Protein AF-A0A0B6YCM4-F1 (afdb_monomer)

InterPro domains:
  IPR000494 Receptor L-domain [PF01030] (6-50)
  IPR006212 Furin-like repeat [SM00261] (72-119)
  IPR009030 Growth factor receptor cysteine-rich domain superfamily [SSF57184] (75-133)
  IPR032778 Growth factor receptor domain 4 [PF14843] (75-133)
  IPR036941 Receptor L-domain superfamily [G3DSA:3.80.20.20] (2-89)

Organism: NCBI:txid1028688

Radius of gyration: 17.44 Å; Cα contacts (8 Å, |Δi|>4): 296; chains: 1; bounding box: 37×33×60 Å

Solvent-accessible surface area (backbone atoms only — not comparable to full-atom values): 7544 Å² total; per-residue (Å²): 132,90,77,63,55,68,67,41,76,51,63,66,43,87,46,48,50,64,67,52,70,84,69,65,67,42,82,62,45,18,39,40,36,33,50,17,68,52,27,46,30,60,79,59,39,49,59,73,79,29,42,70,47,90,85,54,51,76,46,72,47,67,44,32,57,64,75,58,24,52,74,71,68,49,46,64,29,89,32,29,25,89,46,19,26,24,27,77,41,37,59,22,36,72,37,48,58,54,20,35,29,68,95,75,48,33,30,31,83,50,40,70,80,43,77,28,30,38,79,66,54,95,50,29,33,38,73,46,63,88,88,45,82,54,60,122

Nearest PDB structures (foldseek):
  4krp-assembly1_A  TM=9.074E-01  e=1.596E-12  Homo sapiens
  6aru-assembly1_A  TM=8.982E-01  e=5.419E-12  Homo sapiens
  8u4j-assembly1_B  TM=8.743E-01  e=1.502E-12  Homo sapiens
  3njp-assembly1_A  TM=8.965E-01  e=6.920E-12  Homo sapiens
  4uv7-assembly1_A  TM=8.146E-01  e=6.920E-12  Homo sapiens

Mean predicted aligned error: 4.15 Å

Secondary structure (DSSP, 8-state):
-----EEEEEES---S----TT---B-SSEEEEE--TT--SSTTS-GGGTBSSTT--EEEESSS-HHHHHHTT-S--TTB-TT-BSSSSTTSBSSBSSEEETTTTEEESSGGGSTTEEE-STTEEEEPPTT-SS--

Sequence (136 aa):
ADFHGNSLSILSTPLKSLELISLKHISNGNVFIAYNSKLCYADGIDWQQILKRPDQKYVVRSNRPFLQCERDKEVCDVQCGVSGCWGKGQNKCLKCAKNLYEEESLCLNECTDLPRLYHGGMNKCLKCHKECASHC

Foldseek 3Di:
DPPQAAPAEAAQDQDQFQQVLVQQADATGEAEHAQNANYAFDPQAQCVRRYPDPPYYYDHDHYHDNVVCVVVVFADDPQADSNTFRTYAQLTHSDGPAAAAPVSSGRDPAQLVAFQWHDPPPRYIDGHDPPDDGYD

Structure (mmCIF, N/CA/C/O backbone):
data_AF-A0A0B6YCM4-F1
#
_entry.id   AF-A0A0B6YCM4-F1
#
loop_
_atom_site.group_PDB
_atom_site.id
_atom_site.type_symbol
_atom_site.label_atom_id
_atom_site.label_alt_id
_atom_site.label_comp_id
_atom_site.label_asym_id
_atom_site.label_entity_id
_atom_site.label_seq_id
_atom_site.pdbx_PDB_ins_code
_atom_site.Cartn_x
_atom_site.Cartn_y
_atom_site.Cartn_z
_atom_site.occupancy
_atom_site.B_iso_or_equiv
_atom_site.auth_seq_id
_atom_site.auth_comp_id
_atom_site.auth_asym_id
_atom_site.auth_atom_id
_atom_site.pdbx_PDB_model_num
ATOM 1 N N . ALA A 1 1 ? -1.740 12.864 28.643 1.00 42.31 1 ALA A N 1
ATOM 2 C CA . ALA A 1 1 ? -2.423 11.974 27.688 1.00 42.31 1 ALA A CA 1
ATOM 3 C C . ALA A 1 1 ? -2.423 12.687 26.351 1.00 42.31 1 ALA A C 1
ATOM 5 O O . ALA A 1 1 ? -3.099 13.698 26.230 1.00 42.31 1 ALA A O 1
ATOM 6 N N . ASP A 1 2 ? -1.586 12.245 25.417 1.00 46.62 2 ASP A N 1
ATOM 7 C CA . ASP A 1 2 ? -1.463 12.889 24.109 1.00 46.62 2 ASP A CA 1
ATOM 8 C C . ASP A 1 2 ? -2.608 12.395 23.215 1.00 46.62 2 ASP A C 1
ATOM 10 O O . ASP A 1 2 ? -2.537 11.329 22.599 1.00 46.62 2 ASP A O 1
ATOM 14 N N . PHE A 1 3 ? -3.743 13.093 23.268 1.00 53.00 3 PHE A N 1
ATOM 15 C CA . PHE A 1 3 ? -4.917 12.778 22.457 1.00 53.00 3 PHE A CA 1
ATOM 16 C C . PHE A 1 3 ? -4.746 13.388 21.067 1.00 53.00 3 PHE A C 1
ATOM 18 O O . PHE A 1 3 ? -5.418 14.348 20.693 1.00 53.00 3 PHE A O 1
ATOM 25 N N . HIS A 1 4 ? -3.872 12.794 20.261 1.00 63.25 4 HIS A N 1
ATOM 26 C CA . HIS A 1 4 ? -4.034 12.931 18.823 1.00 63.25 4 HIS A CA 1
ATOM 27 C C . HIS A 1 4 ? -5.330 12.207 18.441 1.00 63.25 4 HIS A C 1
ATOM 29 O O . HIS A 1 4 ? -5.437 10.984 18.559 1.00 63.25 4 HIS A O 1
ATOM 35 N N . GLY A 1 5 ? -6.347 12.970 18.031 1.00 87.69 5 GLY A N 1
ATOM 36 C CA . GLY A 1 5 ? -7.539 12.410 17.400 1.00 87.69 5 GLY A CA 1
ATOM 37 C C . GLY A 1 5 ? -7.167 11.588 16.16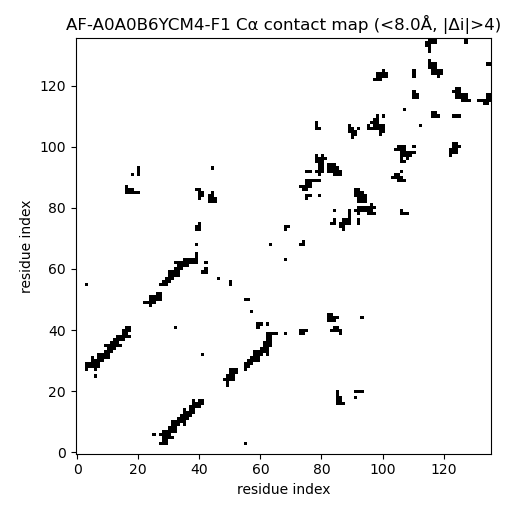3 1.00 87.69 5 GLY A C 1
ATOM 38 O O . GLY A 1 5 ? -6.053 11.681 15.638 1.00 87.69 5 GLY A O 1
ATOM 39 N N . ASN A 1 6 ? -8.092 10.767 1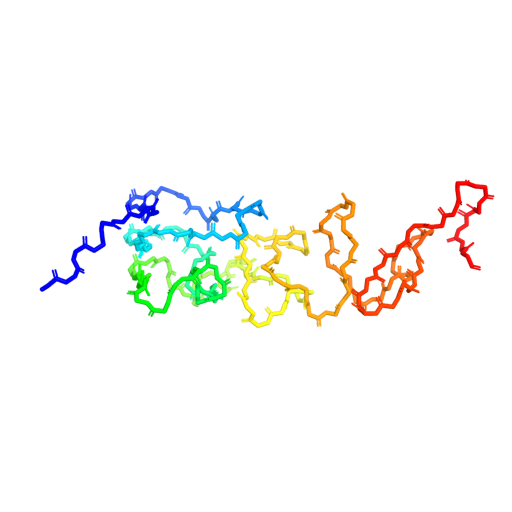5.681 1.00 94.38 6 ASN A N 1
ATOM 40 C CA . ASN A 1 6 ? -7.848 10.001 14.464 1.00 94.38 6 ASN A CA 1
ATOM 41 C C . ASN A 1 6 ? -8.014 10.908 13.239 1.00 94.38 6 ASN A C 1
ATOM 43 O O . ASN A 1 6 ? -9.018 11.606 13.122 1.00 94.38 6 ASN A O 1
ATOM 47 N N . SER A 1 7 ? -7.057 10.873 12.316 1.00 95.75 7 SER A N 1
ATOM 48 C CA . SER A 1 7 ? -7.165 11.519 11.000 1.00 95.75 7 SER A CA 1
ATOM 49 C C . SER A 1 7 ? -7.695 10.567 9.930 1.00 95.75 7 SER A C 1
ATOM 51 O O . SER A 1 7 ? -8.276 11.016 8.945 1.00 95.75 7 SER A O 1
ATOM 53 N N . LEU A 1 8 ? -7.556 9.255 10.146 1.00 97.06 8 LEU A N 1
ATOM 54 C CA . LEU A 1 8 ? -8.191 8.220 9.339 1.00 97.06 8 LEU A CA 1
ATOM 55 C C . LEU A 1 8 ? -8.962 7.264 10.249 1.00 97.06 8 LEU A C 1
ATOM 57 O O . LEU A 1 8 ? -8.406 6.696 11.189 1.00 97.06 8 LEU A O 1
ATOM 61 N N . SER A 1 9 ? -10.254 7.088 9.978 1.00 97.62 9 SER A N 1
ATOM 62 C CA . SER A 1 9 ? -11.118 6.155 10.701 1.00 97.62 9 SER A CA 1
ATOM 63 C C . SER A 1 9 ? -12.001 5.382 9.728 1.00 97.62 9 SER A C 1
ATOM 65 O O . SER A 1 9 ? -12.810 5.977 9.025 1.00 97.62 9 SER A O 1
ATOM 67 N N . ILE A 1 10 ? -11.839 4.058 9.686 1.00 98.19 10 ILE A N 1
ATOM 68 C CA . ILE A 1 10 ? -12.622 3.154 8.831 1.00 98.19 10 ILE A CA 1
ATOM 69 C C . ILE A 1 10 ? -13.174 2.044 9.719 1.00 98.19 10 ILE A C 1
ATOM 71 O O . ILE A 1 10 ? -12.454 1.121 10.110 1.00 98.19 10 ILE A O 1
ATOM 75 N N . LEU A 1 11 ? -14.453 2.161 10.072 1.00 98.06 11 LEU A N 1
ATOM 76 C CA . LEU A 1 11 ? -15.110 1.253 11.002 1.00 98.06 11 LEU A CA 1
ATOM 77 C C . LEU A 1 11 ? -16.345 0.616 10.380 1.00 98.06 11 LEU A C 1
ATOM 79 O O . LEU A 1 11 ? -17.169 1.319 9.798 1.00 98.06 11 LEU A O 1
ATOM 83 N N . SER A 1 12 ? -16.499 -0.695 10.568 1.00 98.06 12 SER A N 1
ATOM 84 C CA . SER A 1 12 ? -17.732 -1.428 10.238 1.00 98.06 12 SER A CA 1
ATOM 85 C C . SER A 1 12 ? -18.220 -1.233 8.795 1.00 98.06 12 SER A C 1
ATOM 87 O O . SER A 1 12 ? -19.421 -1.195 8.529 1.00 98.06 12 SER A O 1
ATOM 89 N N . THR A 1 13 ? -17.292 -1.104 7.847 1.00 98.25 13 THR A N 1
ATOM 90 C CA . THR A 1 13 ? -17.606 -0.901 6.429 1.00 98.25 13 THR A CA 1
ATOM 91 C C . THR A 1 13 ? -17.684 -2.232 5.668 1.00 98.25 13 THR A C 1
ATOM 93 O O . THR A 1 13 ? -17.069 -3.224 6.073 1.00 98.25 13 THR A O 1
ATOM 96 N N . PRO A 1 14 ? -18.393 -2.280 4.522 1.00 97.12 14 PRO A N 1
ATOM 97 C CA . PRO A 1 14 ? -18.419 -3.457 3.656 1.00 97.12 14 PRO A CA 1
ATOM 98 C C . PRO A 1 14 ? -17.210 -3.545 2.704 1.00 97.12 14 PRO A C 1
ATOM 100 O O . PRO A 1 14 ? -17.229 -4.376 1.792 1.00 97.12 14 PRO A O 1
ATOM 103 N N . LEU A 1 15 ? -16.196 -2.685 2.870 1.00 97.62 15 LEU A N 1
ATOM 104 C CA . LEU A 1 15 ? -15.040 -2.598 1.979 1.00 97.62 15 LEU A CA 1
ATOM 105 C C . LEU A 1 15 ? -14.244 -3.907 1.956 1.00 97.62 15 LEU A C 1
ATOM 107 O O . LEU A 1 15 ? -14.065 -4.561 2.983 1.00 97.62 15 LEU A O 1
ATOM 111 N N . LYS A 1 16 ? -13.733 -4.257 0.772 1.00 97.12 16 LYS A N 1
ATOM 112 C CA . LYS A 1 16 ? -12.778 -5.361 0.582 1.00 97.12 16 LYS A CA 1
ATOM 113 C C . LYS A 1 16 ? -11.329 -4.884 0.534 1.00 97.12 16 LYS A C 1
ATOM 115 O O . LYS A 1 16 ? -10.444 -5.572 1.035 1.00 97.12 16 LYS A O 1
ATOM 120 N N . SER A 1 17 ? -11.100 -3.702 -0.027 1.00 98.12 17 SER A N 1
ATOM 121 C CA . SER A 1 17 ? -9.804 -3.035 -0.159 1.00 98.12 17 SER A CA 1
ATOM 122 C C . SER A 1 17 ? -9.927 -1.555 0.210 1.00 98.12 17 SER A C 1
ATOM 124 O O . SER A 1 17 ? -11.034 -1.014 0.246 1.00 98.12 17 SER A O 1
ATOM 126 N N . LEU A 1 18 ? -8.798 -0.917 0.528 1.00 97.94 18 LEU A N 1
ATOM 127 C CA . LEU A 1 18 ? -8.754 0.502 0.893 1.00 97.94 18 LEU A CA 1
ATOM 128 C C . LEU A 1 18 ? -8.653 1.418 -0.331 1.00 97.94 18 LEU A C 1
ATOM 130 O O . LEU A 1 18 ? -9.219 2.503 -0.318 1.00 97.94 18 LEU A O 1
ATOM 134 N N . GLU A 1 19 ? -7.940 0.990 -1.378 1.00 97.38 19 GLU A N 1
ATOM 135 C CA . GLU A 1 19 ? -7.792 1.724 -2.649 1.00 97.38 19 GLU A CA 1
ATOM 136 C C . GLU A 1 19 ? -7.182 3.138 -2.510 1.00 97.38 19 GLU A C 1
ATOM 138 O O . GLU A 1 19 ? -7.311 3.980 -3.396 1.00 97.38 19 GLU A O 1
ATOM 143 N N . LEU A 1 20 ? -6.454 3.409 -1.421 1.00 96.38 20 LEU A N 1
ATOM 144 C CA . LEU A 1 20 ? -5.839 4.711 -1.129 1.00 96.38 20 LEU A CA 1
ATOM 145 C C . LEU A 1 20 ? -4.480 4.909 -1.830 1.00 96.38 20 LEU A C 1
ATOM 147 O O . LEU A 1 20 ? -3.526 5.391 -1.228 1.00 96.38 20 LEU A O 1
ATOM 151 N N . ILE A 1 21 ? -4.379 4.574 -3.117 1.00 94.12 21 ILE A N 1
ATOM 152 C CA . ILE A 1 21 ? -3.130 4.619 -3.911 1.00 94.12 21 ILE A CA 1
ATOM 153 C C . ILE A 1 21 ? -2.428 5.994 -3.935 1.00 94.12 21 ILE A C 1
ATOM 155 O O . ILE A 1 21 ? -1.195 6.087 -4.015 1.00 94.12 21 ILE A O 1
ATOM 159 N N . SER A 1 22 ? -3.198 7.075 -3.805 1.00 93.06 22 SER A N 1
ATOM 160 C CA . SER A 1 22 ? -2.680 8.448 -3.759 1.00 93.06 22 SER A CA 1
ATOM 161 C C . SER A 1 22 ? -2.271 8.906 -2.355 1.00 93.06 22 SER A C 1
ATOM 163 O O . SER A 1 22 ? -1.649 9.960 -2.223 1.00 93.06 22 SER A O 1
ATOM 165 N N . LEU A 1 23 ? -2.587 8.145 -1.300 1.00 95.56 23 LEU A N 1
ATOM 166 C CA . LEU A 1 23 ? -2.203 8.494 0.066 1.00 95.56 23 LEU A CA 1
ATOM 167 C C . LEU A 1 23 ? -0.699 8.280 0.246 1.00 95.56 23 LEU A C 1
ATOM 169 O O . LEU A 1 23 ? -0.213 7.151 0.240 1.00 95.56 23 LEU A O 1
ATOM 173 N N . LYS A 1 24 ? 0.039 9.381 0.403 1.00 92.00 24 LYS A N 1
ATOM 174 C CA . LYS A 1 24 ? 1.493 9.346 0.627 1.00 92.00 24 LYS A CA 1
ATOM 175 C C . LYS A 1 24 ? 1.853 9.493 2.096 1.00 92.00 24 LYS A C 1
ATOM 177 O O . LYS A 1 24 ? 2.668 8.731 2.598 1.00 92.00 24 LYS A O 1
ATOM 182 N N . HIS A 1 25 ? 1.220 10.440 2.787 1.00 95.62 25 HIS A N 1
ATOM 183 C CA . HIS A 1 25 ? 1.508 10.719 4.189 1.00 95.62 25 HIS A CA 1
ATOM 184 C C . HIS A 1 25 ? 0.268 11.172 4.953 1.00 95.62 25 HIS A C 1
ATOM 186 O O . HIS A 1 25 ? -0.590 11.870 4.413 1.00 95.62 25 HIS A O 1
ATOM 192 N N . ILE A 1 26 ? 0.237 10.852 6.242 1.00 96.62 26 ILE A N 1
ATOM 193 C CA . ILE A 1 26 ? -0.693 11.411 7.218 1.00 96.62 26 ILE A CA 1
ATOM 194 C C . ILE A 1 26 ? 0.113 12.330 8.136 1.00 96.62 26 ILE A C 1
ATOM 196 O O . ILE A 1 26 ? 0.858 11.876 9.003 1.00 96.62 26 ILE A O 1
ATOM 200 N N . SER A 1 27 ? -0.025 13.640 7.926 1.00 95.69 27 SER A N 1
ATOM 201 C CA . SER A 1 27 ? 0.809 14.659 8.583 1.00 95.69 27 SER A CA 1
ATOM 202 C C . SER A 1 27 ? 0.552 14.826 10.083 1.00 95.69 27 SER A C 1
ATOM 204 O O . SER A 1 27 ? 1.440 15.284 10.802 1.00 95.69 27 SER A O 1
ATOM 206 N N . ASN A 1 28 ? -0.667 14.534 10.538 1.00 93.56 28 ASN A N 1
ATOM 207 C CA . ASN A 1 28 ? -1.074 14.597 11.938 1.00 93.56 28 ASN A CA 1
ATOM 208 C C . ASN A 1 28 ? -2.268 13.655 12.175 1.00 93.56 28 ASN A C 1
ATOM 210 O O . ASN A 1 28 ? -3.003 13.336 11.237 1.00 93.56 28 ASN A O 1
ATOM 214 N N . GLY A 1 29 ? -2.478 13.253 13.427 1.00 94.62 29 GLY A N 1
ATOM 215 C CA . GLY A 1 29 ? -3.564 12.364 13.833 1.00 94.62 29 GLY A CA 1
ATOM 216 C C . GLY A 1 29 ? -3.265 10.879 13.622 1.00 94.62 29 GLY A C 1
ATOM 217 O O . GLY A 1 29 ? -2.368 10.500 12.871 1.00 94.62 29 GLY A O 1
ATOM 218 N N . ASN A 1 30 ? -4.024 10.042 14.319 1.00 96.25 30 ASN A N 1
ATOM 219 C CA . ASN A 1 30 ? -3.839 8.593 14.348 1.00 96.25 30 ASN A CA 1
ATOM 220 C C . ASN A 1 30 ? -4.668 7.874 13.270 1.00 96.25 30 ASN A C 1
ATOM 222 O O . ASN A 1 30 ? -5.611 8.435 12.706 1.00 96.25 30 ASN A O 1
ATOM 226 N N . VAL A 1 31 ? -4.343 6.606 13.018 1.00 97.50 31 VAL A N 1
ATOM 227 C CA . VAL A 1 31 ? -5.112 5.721 12.130 1.00 97.50 31 VAL A CA 1
ATOM 228 C C . VAL A 1 31 ? -5.891 4.708 12.962 1.00 97.50 31 VAL A C 1
ATOM 230 O O . VAL A 1 31 ? -5.322 4.026 13.812 1.00 97.50 31 VAL A O 1
ATOM 233 N N . PHE A 1 32 ? -7.189 4.565 12.702 1.00 97.81 32 PHE A N 1
ATOM 234 C CA . PHE A 1 32 ? -8.023 3.556 13.352 1.00 97.81 32 PHE A CA 1
ATOM 235 C C . PHE A 1 32 ? -8.885 2.811 12.331 1.00 97.81 32 PHE A C 1
ATOM 237 O O . PHE A 1 32 ? -9.823 3.365 11.760 1.00 97.81 32 PHE A O 1
ATOM 244 N N . ILE A 1 33 ? -8.584 1.537 12.102 1.00 98.44 33 ILE A N 1
ATOM 245 C CA . ILE A 1 33 ? -9.294 0.684 11.148 1.00 98.44 33 ILE A CA 1
ATOM 246 C C . ILE A 1 33 ? -9.732 -0.570 11.886 1.00 98.44 33 ILE A C 1
ATOM 248 O O . ILE A 1 33 ? -8.901 -1.387 12.283 1.00 98.44 33 ILE A O 1
ATOM 252 N N . ALA A 1 34 ? -11.036 -0.729 12.096 1.00 98.38 34 ALA A N 1
ATOM 253 C CA . ALA A 1 34 ? -11.524 -1.888 12.825 1.00 98.38 34 ALA A CA 1
ATOM 254 C C . ALA A 1 34 ? -12.908 -2.363 12.405 1.00 98.38 34 ALA A C 1
ATOM 256 O O . ALA A 1 34 ? -13.734 -1.594 11.922 1.00 98.38 34 ALA A O 1
ATOM 257 N N . TYR A 1 35 ? -13.178 -3.639 12.669 1.00 98.38 35 TYR A N 1
ATOM 258 C CA . TYR A 1 35 ? -14.498 -4.255 12.499 1.00 98.38 35 TYR A CA 1
ATOM 259 C C . TYR A 1 35 ? -14.978 -4.323 11.039 1.00 98.38 35 TYR A C 1
ATOM 261 O O . TYR A 1 35 ? -16.174 -4.432 10.778 1.00 98.38 35 TYR A O 1
ATOM 269 N N . ASN A 1 36 ? -14.062 -4.293 10.067 1.00 98.62 36 ASN A N 1
ATOM 270 C CA . ASN A 1 36 ? -14.396 -4.410 8.648 1.00 98.62 36 ASN A CA 1
ATOM 271 C C . ASN A 1 36 ? -14.317 -5.883 8.219 1.00 98.62 36 ASN A C 1
ATOM 273 O O . ASN A 1 36 ? -13.278 -6.364 7.767 1.00 98.62 36 ASN A O 1
ATOM 277 N N . SER A 1 37 ? -15.422 -6.618 8.364 1.00 97.94 37 SER A N 1
ATOM 278 C CA . SER A 1 37 ? -15.465 -8.085 8.202 1.00 97.94 37 SER A CA 1
ATOM 279 C C . SER A 1 37 ? -15.096 -8.607 6.806 1.00 97.94 37 SER A C 1
ATOM 281 O O . SER A 1 37 ? -14.838 -9.801 6.648 1.00 97.94 37 SER A O 1
ATOM 283 N N . LYS A 1 38 ? -15.060 -7.732 5.792 1.00 98.19 38 LYS A N 1
ATOM 284 C CA . LYS A 1 38 ? -14.711 -8.068 4.403 1.00 98.19 38 LYS A CA 1
ATOM 285 C C . LYS A 1 38 ? -13.341 -7.541 3.957 1.00 98.19 38 LYS A C 1
ATOM 287 O O . LYS A 1 38 ? -12.903 -7.912 2.871 1.00 98.19 38 LYS A O 1
ATOM 292 N N . LEU A 1 39 ? -12.676 -6.719 4.770 1.00 98.69 39 LEU A N 1
ATOM 293 C CA . LEU A 1 39 ? -11.472 -5.979 4.390 1.00 98.69 39 LEU A CA 1
ATOM 294 C C . LEU A 1 39 ? -10.220 -6.857 4.469 1.00 98.69 39 LEU A C 1
ATOM 296 O O . LEU A 1 39 ? -9.915 -7.370 5.541 1.00 98.69 39 LEU A O 1
ATOM 300 N N . CYS A 1 40 ? -9.496 -6.981 3.354 1.00 98.38 40 CYS A N 1
ATOM 301 C CA . CYS A 1 40 ? -8.270 -7.780 3.230 1.00 98.38 40 CYS A CA 1
ATOM 302 C C . CYS A 1 40 ? -6.983 -6.948 3.137 1.00 98.38 40 CYS A C 1
ATOM 304 O O . CYS A 1 40 ? -5.906 -7.426 3.481 1.00 98.38 40 CYS A O 1
ATOM 306 N N . TYR A 1 41 ? -7.084 -5.696 2.693 1.00 98.12 41 TYR A N 1
ATOM 307 C CA . TYR A 1 41 ? -5.933 -4.864 2.330 1.00 98.12 41 TYR A CA 1
ATOM 308 C C . TYR A 1 41 ? -5.716 -3.717 3.323 1.00 98.12 41 TYR A C 1
ATOM 310 O O . TYR A 1 41 ? -5.834 -2.549 2.961 1.00 98.12 41 TYR A O 1
ATOM 318 N N . ALA A 1 42 ? -5.465 -4.052 4.592 1.00 97.19 42 ALA A N 1
ATOM 319 C CA . ALA A 1 42 ? -5.194 -3.072 5.651 1.00 97.19 42 ALA A CA 1
ATOM 320 C C . ALA A 1 42 ? -4.152 -3.560 6.668 1.00 97.19 42 ALA A C 1
ATOM 322 O O . ALA A 1 42 ? -3.255 -2.805 7.038 1.00 97.19 42 ALA A O 1
ATOM 323 N N . ASP A 1 43 ? -4.263 -4.818 7.100 1.00 95.31 43 ASP A N 1
ATOM 324 C CA . ASP A 1 43 ? -3.421 -5.413 8.145 1.00 95.31 43 ASP A CA 1
ATOM 325 C C . ASP A 1 43 ? -1.957 -5.594 7.705 1.00 95.31 43 ASP A C 1
ATOM 327 O O . ASP A 1 43 ? -1.050 -5.466 8.519 1.00 95.31 43 ASP A O 1
ATOM 331 N N . GLY A 1 44 ? -1.715 -5.845 6.413 1.00 95.38 44 GLY A N 1
ATOM 332 C CA . GLY A 1 44 ? -0.368 -6.006 5.848 1.00 95.38 44 GLY A CA 1
ATOM 333 C C . GLY A 1 44 ? 0.314 -4.706 5.407 1.00 95.38 44 GLY A C 1
ATOM 334 O O . GLY A 1 44 ? 1.389 -4.769 4.819 1.00 95.38 44 GLY A O 1
ATOM 335 N N . ILE A 1 45 ? -0.313 -3.544 5.618 1.00 97.25 45 ILE A N 1
ATOM 336 C CA . ILE A 1 45 ? 0.259 -2.242 5.250 1.00 97.25 45 ILE A CA 1
ATOM 337 C C . ILE A 1 45 ? 1.209 -1.778 6.352 1.00 97.25 45 ILE A C 1
ATOM 339 O O . ILE A 1 45 ? 0.838 -1.725 7.525 1.00 97.25 45 ILE A O 1
ATOM 343 N N . ASP A 1 46 ? 2.416 -1.369 5.967 1.00 97.06 46 ASP A N 1
ATOM 344 C CA . ASP A 1 46 ? 3.354 -0.718 6.877 1.00 97.06 46 ASP A CA 1
ATOM 345 C C . ASP A 1 46 ? 2.952 0.746 7.112 1.00 97.06 46 ASP A C 1
ATOM 347 O O . ASP A 1 46 ? 3.439 1.686 6.476 1.00 97.06 46 ASP A O 1
ATOM 351 N N . TRP A 1 47 ? 2.022 0.940 8.047 1.00 96.69 47 TRP A N 1
ATOM 352 C CA . TRP A 1 47 ? 1.495 2.254 8.406 1.00 96.69 47 TRP A CA 1
ATOM 353 C C . TRP A 1 47 ? 2.564 3.213 8.939 1.00 96.69 47 TRP A C 1
ATOM 355 O O . TRP A 1 47 ? 2.384 4.426 8.823 1.00 96.69 47 TRP A O 1
ATOM 365 N N . GLN A 1 48 ? 3.690 2.716 9.466 1.00 95.19 48 GLN A N 1
ATOM 366 C CA . GLN A 1 48 ? 4.767 3.578 9.967 1.00 95.19 48 GLN A CA 1
ATOM 367 C C . GLN A 1 48 ? 5.411 4.403 8.850 1.00 95.19 48 GLN A C 1
ATOM 369 O O . GLN A 1 48 ? 5.813 5.534 9.098 1.00 95.19 48 GLN A O 1
ATOM 374 N N . GLN A 1 49 ? 5.448 3.895 7.613 1.00 94.94 49 GLN A N 1
ATOM 375 C CA . GLN A 1 49 ? 5.972 4.650 6.466 1.00 94.94 49 GLN A CA 1
ATOM 376 C C . GLN A 1 49 ? 5.053 5.800 6.026 1.00 94.94 49 GLN A C 1
ATOM 378 O O . GLN A 1 49 ? 5.486 6.717 5.327 1.00 94.94 49 GLN A O 1
ATOM 383 N N . ILE A 1 50 ? 3.779 5.755 6.422 1.00 96.06 50 ILE A N 1
ATOM 384 C CA . ILE A 1 50 ? 2.754 6.728 6.030 1.00 96.06 50 ILE A CA 1
ATOM 385 C C . ILE A 1 50 ? 2.597 7.806 7.111 1.00 96.06 50 ILE A C 1
ATOM 387 O O . ILE A 1 50 ? 2.297 8.963 6.807 1.00 96.06 50 ILE A O 1
ATOM 391 N N . LEU A 1 51 ? 2.802 7.452 8.379 1.00 96.75 51 LEU A N 1
ATOM 392 C CA . LEU A 1 51 ? 2.770 8.396 9.493 1.00 96.75 51 LEU A CA 1
ATOM 393 C C . LEU A 1 51 ? 4.010 9.296 9.460 1.00 96.75 51 LEU A C 1
ATOM 395 O O . LEU A 1 51 ? 5.141 8.827 9.393 1.00 96.75 51 LEU A O 1
ATOM 399 N N . LYS A 1 52 ? 3.802 10.615 9.490 1.00 95.56 52 LYS A N 1
ATOM 400 C CA . LYS A 1 52 ? 4.896 11.587 9.349 1.00 95.56 52 LYS A CA 1
ATOM 401 C C . LYS A 1 52 ? 5.662 11.814 10.653 1.00 95.56 52 LYS A C 1
ATOM 403 O O . LYS A 1 52 ? 6.826 12.209 10.617 1.00 95.56 52 LYS A O 1
ATOM 408 N N . ARG A 1 53 ? 5.000 11.642 11.793 1.00 92.94 53 ARG A N 1
ATOM 409 C CA . ARG A 1 53 ? 5.537 11.944 13.117 1.00 92.94 53 ARG A CA 1
ATOM 410 C C . ARG A 1 53 ? 5.639 10.675 13.972 1.00 92.94 53 ARG A C 1
ATOM 412 O O . ARG A 1 53 ? 4.774 9.807 13.867 1.00 92.94 53 ARG A O 1
ATOM 419 N N . PRO A 1 54 ? 6.663 10.573 14.836 1.00 90.25 54 PRO A N 1
ATOM 420 C CA . PRO A 1 54 ? 6.927 9.368 15.626 1.00 90.25 54 PRO A CA 1
ATOM 421 C C . PRO A 1 54 ? 5.918 9.119 16.762 1.00 90.25 54 PRO A C 1
ATOM 423 O O . PRO A 1 54 ? 5.839 8.010 17.280 1.00 90.25 54 PRO A O 1
ATOM 426 N N . ASP A 1 55 ? 5.168 10.140 17.172 1.00 92.31 55 ASP A N 1
ATOM 427 C CA . ASP A 1 55 ? 4.123 10.097 18.202 1.00 92.31 55 ASP A CA 1
ATOM 428 C C . ASP A 1 55 ? 2.771 9.581 17.678 1.00 92.31 55 ASP A C 1
ATOM 430 O O . ASP A 1 55 ? 1.928 9.140 18.469 1.00 92.31 55 ASP A O 1
ATOM 434 N N . GLN A 1 56 ? 2.566 9.595 16.357 1.00 95.12 56 GLN A N 1
ATOM 435 C CA . GLN A 1 56 ? 1.366 9.047 15.735 1.00 95.12 56 GLN A CA 1
ATOM 436 C C . GLN A 1 56 ? 1.300 7.529 15.913 1.00 95.12 56 GLN A C 1
ATOM 438 O O . GLN A 1 56 ? 2.295 6.806 15.857 1.00 95.12 56 GLN A O 1
ATOM 443 N N . LYS A 1 57 ? 0.080 7.030 16.084 1.00 95.38 57 LYS A N 1
ATOM 444 C CA . LYS A 1 57 ? -0.217 5.614 16.285 1.00 95.38 57 LYS A CA 1
ATOM 445 C C . LYS A 1 57 ? -1.215 5.127 15.251 1.00 95.38 57 LYS A C 1
ATOM 447 O O . LYS A 1 57 ? -2.020 5.895 14.718 1.00 95.38 57 LYS A O 1
ATOM 452 N N . TYR A 1 58 ? -1.199 3.823 15.020 1.00 96.75 58 TYR A N 1
ATOM 453 C CA . TYR A 1 58 ? -2.217 3.143 14.237 1.00 96.75 58 TYR A CA 1
ATOM 454 C C . TYR A 1 58 ? -2.778 1.950 15.010 1.00 96.75 58 TYR A C 1
ATOM 456 O O . TYR A 1 58 ? -2.070 1.287 15.766 1.00 96.75 58 TYR A O 1
ATOM 464 N N . VAL A 1 59 ? -4.066 1.683 14.817 1.00 97.38 59 VAL A N 1
ATOM 465 C CA . VAL A 1 59 ? -4.740 0.473 15.288 1.00 97.38 59 VAL A CA 1
ATOM 466 C C . VAL A 1 59 ? -5.480 -0.130 14.107 1.00 97.38 59 VAL A C 1
ATOM 468 O O . VAL A 1 59 ? -6.426 0.469 13.598 1.00 97.38 59 VAL A O 1
ATOM 471 N N . VAL A 1 60 ? -5.055 -1.322 13.694 1.00 97.75 60 VAL A N 1
ATOM 472 C CA . VAL A 1 60 ? -5.720 -2.129 12.669 1.00 97.75 60 VAL A CA 1
ATOM 473 C C . VAL A 1 60 ? -6.058 -3.472 13.298 1.00 97.75 60 VAL A C 1
ATOM 475 O O . VAL A 1 60 ? -5.160 -4.179 13.749 1.00 97.75 60 VAL A O 1
ATOM 478 N N . ARG A 1 61 ? -7.348 -3.782 13.448 1.00 97.44 61 ARG A N 1
ATOM 479 C CA . ARG A 1 61 ? -7.780 -5.017 14.122 1.00 97.44 61 ARG A CA 1
ATOM 480 C C . ARG A 1 61 ? -9.182 -5.436 13.729 1.00 97.44 61 ARG A C 1
ATOM 482 O O . ARG A 1 61 ? -9.992 -4.616 13.317 1.00 97.44 61 ARG A O 1
ATOM 489 N N . SER A 1 62 ? -9.519 -6.698 13.975 1.00 97.88 62 SER A N 1
ATOM 490 C CA . SER A 1 62 ? -10.890 -7.199 13.793 1.00 97.88 62 SER A CA 1
ATOM 491 C C . SER A 1 62 ? -11.424 -6.981 12.366 1.00 97.88 62 SER A C 1
ATOM 493 O O . SER A 1 62 ? -12.622 -6.788 12.174 1.00 97.88 62 SER A O 1
ATOM 495 N N . ASN A 1 63 ? -10.532 -6.985 11.372 1.00 98.44 63 ASN A N 1
ATOM 496 C CA . ASN A 1 63 ? -10.883 -7.048 9.956 1.00 98.44 63 ASN A CA 1
ATOM 497 C C . ASN A 1 63 ? -10.996 -8.515 9.513 1.00 98.44 63 ASN A C 1
ATOM 499 O O . ASN A 1 63 ? -11.000 -9.432 10.344 1.00 98.44 63 ASN A O 1
ATOM 503 N N . ARG A 1 64 ? -11.105 -8.760 8.205 1.00 98.25 64 ARG A N 1
ATOM 504 C CA . ARG A 1 64 ? -11.156 -10.124 7.687 1.00 98.25 64 ARG A CA 1
ATOM 505 C C . ARG A 1 64 ? -9.829 -10.850 7.972 1.00 98.25 64 ARG A C 1
ATOM 507 O O . ARG A 1 64 ? -8.772 -10.303 7.671 1.00 98.25 64 ARG A O 1
ATOM 514 N N . PRO A 1 65 ? -9.843 -12.084 8.512 1.00 97.62 65 PRO A N 1
ATOM 515 C CA . PRO A 1 65 ? -8.603 -12.804 8.797 1.00 97.62 65 PRO A CA 1
ATOM 516 C C . PRO A 1 65 ? -7.793 -13.090 7.527 1.00 97.62 65 PRO A C 1
ATOM 518 O O . PRO A 1 65 ? -8.355 -13.557 6.532 1.00 97.62 65 PRO A O 1
ATOM 521 N N . PHE A 1 66 ? -6.471 -12.903 7.596 1.00 96.06 66 PHE A N 1
ATOM 522 C CA . PHE A 1 66 ? -5.554 -13.060 6.459 1.00 96.06 66 PHE A CA 1
ATOM 523 C C . PHE A 1 66 ? -5.713 -14.402 5.725 1.00 96.06 66 PHE A C 1
ATOM 525 O O . PHE A 1 66 ? -5.853 -14.415 4.508 1.00 96.06 66 PHE A O 1
ATOM 532 N N . LEU A 1 67 ? -5.820 -15.523 6.450 1.00 97.69 67 LEU A N 1
ATOM 533 C CA . LEU A 1 67 ? -6.010 -16.854 5.850 1.00 97.69 67 LEU A CA 1
ATOM 534 C C . LEU A 1 67 ? -7.290 -16.969 5.001 1.00 97.69 67 LEU A C 1
ATOM 536 O O . LEU A 1 67 ? -7.385 -17.811 4.112 1.00 97.69 67 LEU A O 1
ATOM 540 N N . GLN A 1 68 ? -8.320 -16.161 5.269 1.00 98.25 68 GLN A N 1
ATOM 541 C CA . GLN A 1 68 ? -9.507 -16.122 4.410 1.00 98.25 68 GLN A CA 1
ATOM 542 C C . GLN A 1 68 ? -9.263 -15.291 3.152 1.00 98.25 68 GLN A C 1
ATOM 544 O O . GLN A 1 68 ? -9.716 -15.674 2.080 1.00 98.25 68 GLN A O 1
ATOM 549 N N . CYS A 1 69 ? -8.540 -14.181 3.282 1.00 98.19 69 CYS A N 1
ATOM 550 C CA . CYS A 1 69 ? -8.131 -13.359 2.150 1.00 98.19 69 CYS A CA 1
ATOM 551 C C . CYS A 1 69 ? -7.213 -14.137 1.199 1.00 98.19 69 CYS A C 1
ATOM 553 O O . CYS A 1 69 ? -7.431 -14.127 -0.007 1.00 98.19 69 CYS A O 1
ATOM 555 N N . GLU A 1 70 ? -6.261 -14.898 1.737 1.00 97.44 70 GLU A N 1
ATOM 556 C CA . GLU A 1 70 ? -5.366 -15.755 0.957 1.00 97.44 70 GLU A CA 1
ATOM 557 C C . GLU A 1 70 ? -6.121 -16.849 0.192 1.00 97.44 70 GLU A C 1
ATOM 559 O O . GLU A 1 70 ? -5.916 -17.002 -1.013 1.00 97.44 70 GLU A O 1
ATOM 564 N N . ARG A 1 71 ? -7.065 -17.547 0.844 1.00 98.06 71 ARG A N 1
ATOM 565 C CA . ARG A 1 71 ? -7.925 -18.546 0.176 1.00 98.06 71 ARG A CA 1
ATOM 566 C C . ARG A 1 71 ? -8.707 -17.964 -1.001 1.00 98.06 71 ARG A C 1
ATOM 568 O O . ARG A 1 71 ? -8.842 -18.626 -2.027 1.00 98.06 71 ARG A O 1
ATOM 575 N N . ASP A 1 72 ? -9.164 -16.722 -0.873 1.00 97.44 72 ASP A N 1
ATOM 576 C CA . ASP A 1 72 ? -9.897 -16.016 -1.928 1.00 97.44 72 ASP A CA 1
ATOM 577 C C . ASP A 1 72 ? -8.974 -15.337 -2.957 1.00 97.44 72 ASP A C 1
ATOM 579 O O . ASP A 1 72 ? -9.451 -14.691 -3.893 1.00 97.44 72 ASP A O 1
ATOM 583 N N . LYS A 1 73 ? -7.648 -15.479 -2.817 1.00 97.00 73 LYS A N 1
ATOM 584 C CA . LYS A 1 73 ? -6.638 -14.788 -3.636 1.00 97.00 73 LYS A CA 1
ATOM 585 C C . LYS A 1 73 ? -6.797 -13.261 -3.592 1.00 97.00 73 LYS A C 1
ATOM 587 O O . LYS A 1 73 ? -6.565 -12.572 -4.590 1.00 97.00 73 LYS A O 1
ATOM 592 N N . GLU A 1 74 ? -7.211 -12.742 -2.442 1.00 97.50 74 GLU A N 1
ATOM 593 C CA . GLU A 1 74 ? -7.293 -11.319 -2.098 1.00 97.50 74 GLU A CA 1
ATOM 594 C C . GLU A 1 74 ? -6.035 -10.922 -1.310 1.00 97.50 74 GLU A C 1
ATOM 596 O O . GLU A 1 74 ? -6.087 -10.545 -0.141 1.00 97.50 74 GLU A O 1
ATOM 601 N N . VAL A 1 75 ? -4.878 -11.068 -1.958 1.00 97.56 75 VAL A N 1
ATOM 602 C CA . VAL A 1 75 ? -3.553 -10.730 -1.418 1.00 97.56 75 VAL A CA 1
ATOM 603 C C . VAL A 1 75 ? -2.857 -9.710 -2.314 1.00 97.56 75 VAL A C 1
ATOM 605 O O . VAL A 1 75 ? -3.343 -9.407 -3.411 1.00 97.56 75 VAL A O 1
ATOM 608 N N . CYS A 1 76 ? -1.764 -9.125 -1.821 1.00 98.25 76 CYS A N 1
ATOM 609 C CA . CYS A 1 76 ? -0.948 -8.209 -2.610 1.00 98.25 76 CYS A CA 1
ATOM 610 C C . CYS A 1 76 ? -0.337 -8.906 -3.822 1.00 98.25 76 CYS A C 1
ATOM 612 O O . CYS A 1 76 ? -0.115 -10.115 -3.823 1.00 98.25 76 CYS A O 1
ATOM 614 N N . ASP A 1 77 ? -0.075 -8.114 -4.855 1.00 98.19 77 ASP A N 1
ATOM 615 C CA . ASP A 1 77 ? 0.645 -8.583 -6.027 1.00 98.19 77 ASP A CA 1
ATOM 616 C C . ASP A 1 77 ? 2.096 -8.934 -5.666 1.00 98.19 77 ASP A C 1
ATOM 618 O O . ASP A 1 77 ? 2.687 -8.311 -4.781 1.00 98.19 77 ASP A O 1
ATOM 622 N N . VAL A 1 78 ? 2.682 -9.902 -6.369 1.00 97.44 78 VAL A N 1
ATOM 623 C CA . VAL A 1 78 ? 4.077 -10.330 -6.175 1.00 97.44 78 VAL A CA 1
ATOM 624 C C . VAL A 1 78 ? 5.080 -9.215 -6.479 1.00 97.44 78 VAL A C 1
ATOM 626 O O . VAL A 1 78 ? 6.201 -9.237 -5.975 1.00 97.44 78 VAL A O 1
ATOM 629 N N . GLN A 1 79 ? 4.666 -8.207 -7.251 1.00 98.12 79 GLN A N 1
ATOM 630 C CA . GLN A 1 79 ? 5.471 -7.020 -7.525 1.00 98.12 79 GLN A CA 1
ATOM 631 C C . GLN A 1 79 ? 5.469 -5.993 -6.384 1.00 98.12 79 GLN A C 1
ATOM 633 O O . GLN A 1 79 ? 6.269 -5.048 -6.406 1.00 98.12 79 GLN A O 1
ATOM 638 N N . CYS A 1 80 ? 4.610 -6.161 -5.377 1.00 98.19 80 CYS A N 1
ATOM 639 C CA . CYS A 1 80 ? 4.609 -5.325 -4.185 1.00 98.19 80 CYS A CA 1
ATOM 640 C C . CYS A 1 80 ? 5.705 -5.752 -3.207 1.00 98.19 80 CYS A C 1
ATOM 642 O O . CYS A 1 80 ? 5.943 -6.934 -2.974 1.00 98.19 80 CYS A O 1
ATOM 644 N N . GLY A 1 81 ? 6.370 -4.768 -2.604 1.00 96.56 81 GLY A N 1
ATOM 645 C CA . GLY A 1 81 ? 7.325 -5.014 -1.532 1.00 96.56 81 GLY A CA 1
ATOM 646 C C . GLY A 1 81 ? 6.640 -5.415 -0.223 1.00 96.56 81 GLY A C 1
ATOM 647 O O . GLY A 1 81 ? 5.417 -5.393 -0.085 1.00 96.56 81 GLY A O 1
ATOM 648 N N . VAL A 1 82 ? 7.458 -5.694 0.791 1.00 96.44 82 VAL A N 1
ATOM 649 C CA . VAL A 1 82 ? 7.002 -6.110 2.133 1.00 96.44 82 VAL A CA 1
ATOM 650 C C . VAL A 1 82 ? 6.173 -5.055 2.876 1.00 96.44 82 VAL A C 1
ATOM 652 O O . VAL A 1 82 ? 5.590 -5.350 3.909 1.00 96.44 82 VAL A O 1
ATOM 655 N N . SER A 1 83 ? 6.113 -3.825 2.361 1.00 96.56 83 SER A N 1
ATOM 656 C CA . SER A 1 83 ? 5.360 -2.709 2.949 1.00 96.56 83 SER A CA 1
ATOM 657 C C . SER A 1 83 ? 3.847 -2.791 2.701 1.00 96.56 83 SER A C 1
ATOM 659 O O . SER A 1 83 ? 3.101 -1.941 3.180 1.00 96.56 83 SER A O 1
ATOM 661 N N . GLY A 1 84 ? 3.392 -3.793 1.945 1.00 97.06 84 GLY A N 1
ATOM 662 C CA . GLY A 1 84 ? 1.980 -4.035 1.674 1.00 97.06 84 GLY A CA 1
ATOM 663 C C . GLY A 1 84 ? 1.432 -3.261 0.476 1.00 97.06 84 GLY A C 1
ATOM 664 O O . GLY A 1 84 ? 2.159 -2.655 -0.318 1.00 97.06 84 GLY A O 1
ATOM 665 N N . CYS A 1 85 ? 0.112 -3.317 0.323 1.00 98.12 85 CYS A N 1
ATOM 666 C CA . CYS A 1 85 ? -0.617 -2.753 -0.805 1.00 98.12 85 CYS A CA 1
ATOM 667 C C . CYS A 1 85 ? -2.020 -2.295 -0.384 1.00 98.12 85 CYS A C 1
ATOM 669 O O . CYS A 1 85 ? -2.599 -2.798 0.577 1.00 98.12 85 CYS A O 1
ATOM 671 N N . TRP A 1 86 ? -2.580 -1.359 -1.144 1.00 98.00 86 TRP A N 1
ATOM 672 C CA . TRP A 1 86 ? -3.904 -0.774 -0.922 1.00 98.00 86 TRP A CA 1
ATOM 673 C C . TRP A 1 86 ? -5.059 -1.629 -1.454 1.00 98.00 86 TRP A C 1
ATOM 675 O O . TRP A 1 86 ? -6.225 -1.360 -1.152 1.00 98.00 86 TRP A O 1
ATOM 685 N N . GLY A 1 87 ? -4.745 -2.642 -2.259 1.00 98.12 87 GLY A N 1
ATOM 686 C CA . GLY A 1 87 ? -5.701 -3.495 -2.948 1.00 98.12 87 GLY A CA 1
ATOM 687 C C . GLY A 1 87 ? -4.999 -4.505 -3.852 1.00 98.12 87 GLY A C 1
ATOM 688 O O . GLY A 1 87 ? -3.773 -4.593 -3.885 1.00 98.12 87 GLY A O 1
ATOM 689 N N . LYS A 1 88 ? -5.791 -5.239 -4.633 1.00 97.38 88 LYS A N 1
ATOM 690 C CA . LYS A 1 88 ? -5.294 -6.223 -5.600 1.00 97.38 88 LYS A CA 1
ATOM 691 C C . LYS A 1 88 ? -4.621 -5.577 -6.817 1.00 97.38 88 LYS A C 1
ATOM 693 O O . LYS A 1 88 ? -5.220 -4.701 -7.440 1.00 97.38 88 LYS A O 1
ATOM 698 N N . GLY A 1 89 ? -3.455 -6.098 -7.201 1.00 97.69 89 GLY A N 1
ATOM 699 C CA . GLY A 1 89 ? -2.745 -5.755 -8.438 1.00 97.69 89 GLY A CA 1
ATOM 700 C C . GLY A 1 89 ? -1.477 -4.922 -8.231 1.00 97.69 89 GLY A C 1
ATOM 701 O O . GLY A 1 89 ? -1.346 -4.169 -7.265 1.00 97.69 89 GLY A O 1
ATOM 702 N N . GLN A 1 90 ? -0.538 -5.060 -9.167 1.00 97.69 90 GLN A N 1
ATOM 703 C CA . GLN A 1 90 ? 0.787 -4.427 -9.131 1.00 97.69 90 GLN A CA 1
ATOM 704 C C . GLN A 1 90 ? 0.786 -2.887 -9.207 1.00 97.69 90 GLN A C 1
ATOM 706 O O . GLN A 1 90 ? 1.820 -2.266 -8.983 1.00 97.69 90 GLN A O 1
ATOM 711 N N . ASN A 1 91 ? -0.354 -2.248 -9.492 1.00 97.12 91 ASN A N 1
ATOM 712 C CA . ASN A 1 91 ? -0.514 -0.788 -9.447 1.00 97.12 91 ASN A CA 1
ATOM 713 C C . ASN A 1 91 ? -1.027 -0.263 -8.094 1.00 97.12 91 ASN A C 1
ATOM 715 O O . ASN A 1 91 ? -1.338 0.919 -7.953 1.00 97.12 91 ASN A O 1
ATOM 719 N N . LYS A 1 92 ? -1.171 -1.146 -7.097 1.00 97.69 92 LYS A N 1
ATOM 720 C CA . LYS A 1 92 ? -1.717 -0.802 -5.775 1.00 97.69 92 LYS A CA 1
ATOM 721 C C . LYS A 1 92 ? -0.723 -0.991 -4.641 1.00 97.69 92 LYS A C 1
ATOM 723 O O . LYS A 1 92 ? -1.103 -0.916 -3.474 1.00 97.69 92 LYS A O 1
ATOM 728 N N . CYS A 1 93 ? 0.539 -1.249 -4.956 1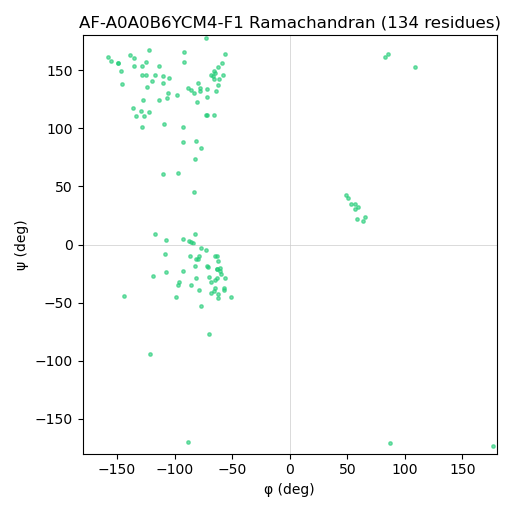.00 97.38 93 CYS A N 1
ATOM 729 C CA . CYS A 1 93 ? 1.584 -1.419 -3.959 1.00 97.38 93 CYS A CA 1
ATOM 730 C C . CYS A 1 93 ? 1.831 -0.110 -3.201 1.00 97.38 93 CYS A C 1
ATOM 732 O O . CYS A 1 93 ? 1.842 0.965 -3.799 1.00 97.38 93 CYS A O 1
ATOM 734 N N . LEU A 1 94 ? 2.089 -0.195 -1.893 1.00 96.44 94 LEU A N 1
ATOM 735 C CA . LEU A 1 94 ? 2.605 0.958 -1.150 1.00 96.44 94 LEU A CA 1
ATOM 736 C C . LEU A 1 94 ? 4.014 1.313 -1.647 1.00 96.44 94 LEU A C 1
ATOM 738 O O . LEU A 1 94 ? 4.354 2.482 -1.818 1.00 96.44 94 LEU A O 1
ATOM 742 N N . LYS A 1 95 ? 4.814 0.276 -1.913 1.00 95.62 95 LYS A N 1
ATOM 743 C CA . LYS A 1 95 ? 6.150 0.366 -2.495 1.00 95.62 95 LYS A CA 1
ATOM 744 C C . LYS A 1 95 ? 6.399 -0.842 -3.391 1.00 95.62 95 LYS A C 1
ATOM 746 O O . LYS A 1 95 ? 6.042 -1.962 -3.020 1.00 95.62 95 LYS A O 1
ATOM 751 N N . CYS A 1 96 ? 7.012 -0.627 -4.550 1.00 97.38 96 CYS A N 1
ATOM 752 C CA . CYS A 1 96 ? 7.408 -1.722 -5.433 1.00 97.38 96 CYS A CA 1
ATOM 753 C C . CYS A 1 96 ? 8.535 -2.551 -4.811 1.00 97.38 96 CYS A C 1
ATOM 755 O O . CYS A 1 96 ? 9.401 -2.012 -4.120 1.00 97.38 96 CYS A O 1
ATOM 757 N N . ALA A 1 97 ? 8.533 -3.856 -5.079 1.00 97.44 97 ALA A N 1
ATOM 758 C CA . ALA A 1 97 ? 9.620 -4.747 -4.684 1.00 97.44 97 ALA A CA 1
ATOM 759 C C . ALA A 1 97 ? 10.903 -4.448 -5.472 1.00 97.44 97 ALA A C 1
ATOM 761 O O . ALA A 1 97 ? 11.996 -4.437 -4.907 1.00 97.44 97 ALA A O 1
ATOM 762 N N . LYS A 1 98 ? 10.747 -4.192 -6.776 1.00 97.06 98 LYS A N 1
ATOM 763 C CA . LYS A 1 98 ? 11.832 -3.845 -7.692 1.00 97.06 98 LYS A CA 1
ATOM 764 C C . LYS A 1 98 ? 11.563 -2.497 -8.332 1.00 97.06 98 LYS A C 1
ATOM 766 O O . LYS A 1 98 ? 11.866 -1.495 -7.703 1.00 97.06 98 LYS A O 1
ATOM 771 N N . ASN A 1 99 ? 10.959 -2.462 -9.519 1.00 97.69 99 ASN A N 1
ATOM 772 C CA . ASN A 1 99 ? 10.942 -1.273 -10.361 1.00 97.69 99 ASN A CA 1
ATOM 773 C C . ASN A 1 99 ? 9.587 -0.556 -10.356 1.00 97.69 99 ASN A C 1
ATOM 775 O O . ASN A 1 99 ? 8.546 -1.212 -10.342 1.00 97.69 99 ASN A O 1
ATOM 779 N N . LEU A 1 100 ? 9.600 0.779 -10.398 1.00 97.25 100 LEU A N 1
ATOM 780 C CA . LEU A 1 100 ? 8.406 1.624 -10.492 1.00 97.25 100 LEU A CA 1
ATOM 781 C C . LEU A 1 100 ? 8.361 2.362 -11.833 1.00 97.25 100 LEU A C 1
ATOM 783 O O . LEU A 1 100 ? 9.269 3.132 -12.150 1.00 97.25 100 LEU A O 1
ATOM 787 N N . TYR A 1 101 ? 7.269 2.196 -12.576 1.00 96.56 101 TYR A N 1
ATOM 788 C CA . TYR A 1 101 ? 6.885 3.102 -13.653 1.00 96.56 101 TYR A CA 1
ATOM 789 C C . TYR A 1 101 ? 5.931 4.164 -13.094 1.00 96.56 101 TYR A C 1
ATOM 791 O O . TYR A 1 101 ? 4.753 3.899 -12.857 1.00 96.56 101 TYR A O 1
ATOM 799 N N . GLU A 1 102 ? 6.465 5.359 -12.827 1.00 91.38 102 GLU A N 1
ATOM 800 C CA . GLU A 1 102 ? 5.759 6.416 -12.085 1.00 91.38 102 GLU A CA 1
ATOM 801 C C . GLU A 1 102 ? 4.518 6.952 -12.815 1.00 91.38 102 GLU A C 1
ATOM 803 O O . GLU A 1 102 ? 3.508 7.199 -12.160 1.00 91.38 102 GLU A O 1
ATOM 808 N N . GLU A 1 103 ? 4.568 7.082 -14.148 1.00 90.44 103 GLU A N 1
ATOM 809 C CA . GLU A 1 103 ? 3.473 7.641 -14.966 1.00 90.44 103 GLU A CA 1
ATOM 810 C C . GLU A 1 103 ? 2.159 6.868 -14.766 1.00 90.44 103 GLU A C 1
ATOM 812 O O . GLU A 1 103 ? 1.102 7.475 -14.636 1.00 90.44 103 GLU A O 1
ATOM 817 N N . GLU A 1 104 ? 2.245 5.541 -14.646 1.00 90.38 104 GLU A N 1
ATOM 818 C CA . GLU A 1 104 ? 1.092 4.645 -14.473 1.00 90.38 104 GLU A CA 1
ATOM 819 C C . GLU A 1 104 ? 0.986 4.079 -13.044 1.00 90.38 104 GLU A C 1
ATOM 821 O O . GLU A 1 104 ? 0.134 3.236 -12.760 1.00 90.38 104 GLU A O 1
ATOM 826 N N . SER A 1 105 ? 1.869 4.505 -12.129 1.00 92.38 105 SER A N 1
ATOM 827 C CA . SER A 1 105 ? 2.003 3.936 -10.777 1.00 92.38 105 SER A CA 1
ATOM 828 C C . SER A 1 105 ? 2.087 2.402 -10.772 1.00 92.38 105 SER A C 1
ATOM 830 O O . SER A 1 105 ? 1.461 1.737 -9.948 1.00 92.38 105 SER A O 1
ATOM 832 N N . LEU A 1 106 ? 2.855 1.835 -11.705 1.00 96.81 106 LEU A N 1
ATOM 833 C CA . LEU A 1 106 ? 2.915 0.396 -11.954 1.00 96.81 106 LEU A CA 1
ATOM 834 C C . LEU A 1 106 ? 4.227 -0.203 -11.439 1.00 96.81 106 LEU A C 1
ATOM 836 O O . LEU A 1 106 ? 5.308 0.242 -11.828 1.00 96.81 106 LEU A O 1
ATOM 840 N N . CYS A 1 107 ? 4.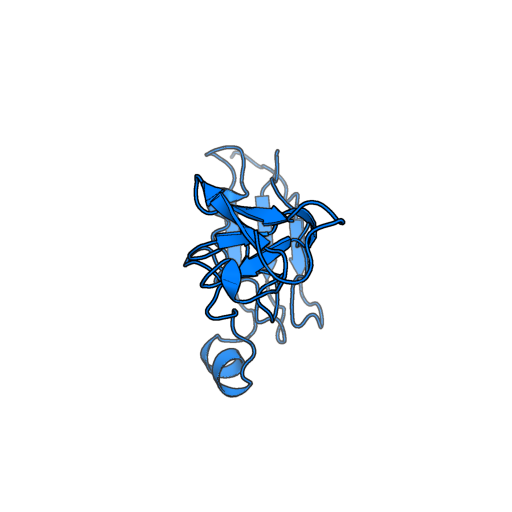141 -1.235 -10.599 1.00 98.00 107 CYS A N 1
ATOM 841 C CA . CYS A 1 107 ? 5.309 -2.003 -10.184 1.00 98.00 107 CYS A CA 1
ATOM 842 C C . CYS A 1 107 ? 5.628 -3.109 -11.191 1.00 98.00 107 CYS A C 1
ATOM 844 O O . CYS A 1 107 ? 4.741 -3.856 -11.587 1.00 98.00 107 CYS A O 1
ATOM 846 N N . LEU A 1 108 ? 6.900 -3.230 -11.571 1.00 97.62 108 LEU A N 1
ATOM 847 C CA . LEU A 1 108 ? 7.386 -4.189 -12.566 1.00 97.62 108 LEU A CA 1
ATOM 848 C C . LEU A 1 108 ? 8.560 -4.999 -12.020 1.00 97.62 108 LEU A C 1
ATOM 850 O O . LEU A 1 108 ? 9.284 -4.549 -11.122 1.00 97.62 108 LEU A O 1
ATOM 854 N N . ASN A 1 109 ? 8.739 -6.210 -12.551 1.00 96.75 109 ASN A N 1
ATOM 855 C CA . ASN A 1 109 ? 9.889 -7.037 -12.205 1.00 96.75 109 ASN A CA 1
ATOM 856 C C . ASN A 1 109 ? 11.110 -6.510 -12.952 1.00 96.75 109 ASN A C 1
ATOM 858 O O . ASN A 1 109 ? 12.085 -6.135 -12.309 1.00 96.75 109 ASN A O 1
ATOM 862 N N . GLU A 1 110 ? 10.994 -6.371 -14.270 1.00 96.06 110 GLU A N 1
ATOM 863 C CA . GLU A 1 110 ? 11.958 -5.711 -15.145 1.00 96.06 110 GLU A CA 1
ATOM 864 C C . GLU A 1 110 ? 11.269 -4.614 -15.959 1.00 96.06 110 GLU A C 1
ATOM 866 O O . GLU A 1 110 ? 10.120 -4.753 -16.370 1.00 96.06 110 GLU A O 1
ATOM 871 N N . CYS A 1 111 ? 11.961 -3.507 -16.245 1.00 95.31 111 CYS A N 1
ATOM 872 C CA . CYS A 1 111 ? 11.364 -2.451 -17.069 1.00 95.31 111 CYS A CA 1
ATOM 873 C C . CYS A 1 111 ? 11.041 -2.936 -18.488 1.00 95.31 111 CYS A C 1
ATOM 875 O O . CYS A 1 111 ? 10.076 -2.476 -19.081 1.00 95.31 111 CYS A O 1
ATOM 877 N N . THR A 1 112 ? 11.787 -3.915 -19.000 1.00 93.50 112 THR A N 1
ATOM 878 C CA . THR A 1 112 ? 11.559 -4.526 -20.315 1.00 93.50 112 T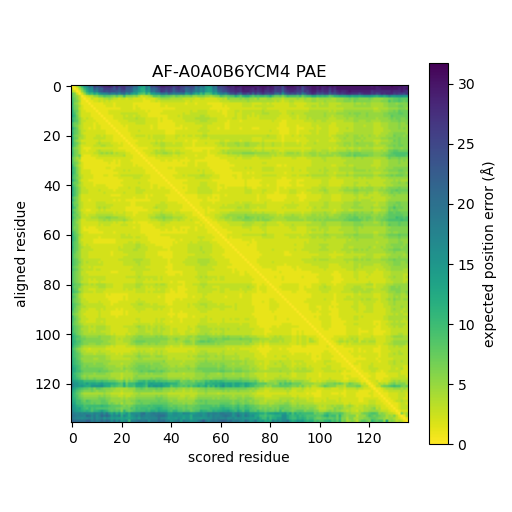HR A CA 1
ATOM 879 C C . THR A 1 112 ? 10.332 -5.439 -20.375 1.00 93.50 112 THR A C 1
ATOM 881 O O . THR A 1 112 ? 9.998 -5.913 -21.457 1.00 93.50 112 THR A O 1
ATOM 884 N N . ASP A 1 113 ? 9.643 -5.681 -19.252 1.00 93.56 113 ASP A N 1
ATOM 885 C CA . ASP A 1 113 ? 8.370 -6.417 -19.235 1.00 93.56 113 ASP A CA 1
ATOM 886 C C . ASP A 1 113 ? 7.277 -5.675 -20.030 1.00 93.56 113 ASP A C 1
ATOM 888 O O . ASP A 1 113 ? 6.305 -6.285 -20.480 1.00 93.56 113 ASP A O 1
ATOM 892 N N . LEU A 1 114 ? 7.437 -4.358 -20.229 1.00 91.94 114 LEU A N 1
ATOM 893 C CA . LEU A 1 114 ? 6.584 -3.545 -21.089 1.00 91.94 114 LEU A CA 1
ATOM 894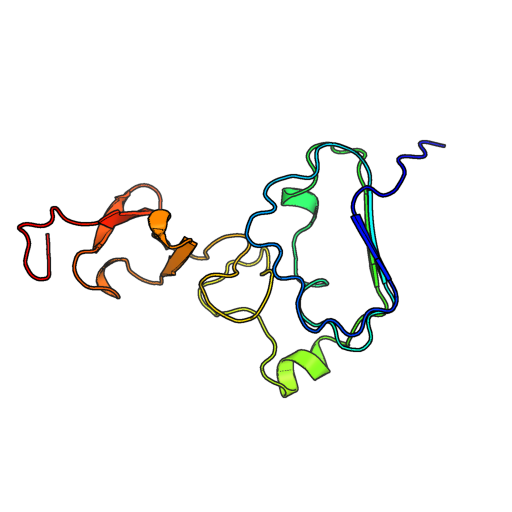 C C . LEU A 1 114 ? 7.387 -2.898 -22.226 1.00 91.94 114 LEU A C 1
ATOM 896 O O . LEU A 1 114 ? 8.494 -2.399 -22.010 1.00 91.94 114 LEU A O 1
ATOM 900 N N . PRO A 1 115 ? 6.818 -2.833 -23.444 1.00 92.56 115 PRO A N 1
ATOM 901 C CA . PRO A 1 115 ? 7.485 -2.203 -24.570 1.00 92.56 115 PRO A CA 1
ATOM 902 C C . PRO A 1 115 ? 7.656 -0.705 -24.323 1.00 92.56 115 PRO A C 1
ATOM 904 O O . PRO A 1 115 ? 6.790 -0.043 -23.743 1.00 92.56 115 PRO A O 1
ATOM 907 N N . ARG A 1 116 ? 8.743 -0.152 -24.862 1.00 92.50 116 ARG A N 1
ATOM 908 C CA . ARG A 1 116 ? 9.126 1.262 -24.746 1.00 92.50 116 ARG A CA 1
ATOM 909 C C . ARG A 1 116 ? 9.436 1.708 -23.320 1.00 92.50 116 ARG A C 1
ATOM 911 O O . ARG A 1 116 ? 9.407 2.909 -23.066 1.00 92.50 116 ARG A O 1
ATOM 918 N N . LEU A 1 117 ? 9.733 0.788 -22.409 1.00 95.19 117 LEU A N 1
ATOM 919 C CA . LEU A 1 117 ? 10.285 1.120 -21.103 1.00 95.19 117 LEU A CA 1
ATOM 920 C C . LEU A 1 117 ? 11.746 0.675 -21.015 1.00 95.19 117 LEU A C 1
ATOM 922 O O . LEU A 1 117 ? 12.136 -0.356 -21.560 1.00 95.19 117 LEU A O 1
ATOM 926 N N . TYR A 1 118 ? 12.552 1.459 -20.308 1.00 94.31 118 TYR A N 1
ATOM 927 C CA . TYR A 1 118 ? 13.947 1.152 -20.013 1.00 94.31 118 TYR A CA 1
ATOM 928 C C . TYR A 1 118 ? 14.281 1.517 -18.563 1.00 94.31 118 TYR A C 1
ATOM 930 O O . TYR A 1 118 ? 13.551 2.260 -17.899 1.00 94.31 118 TYR A O 1
ATOM 938 N N . HIS A 1 119 ? 15.392 0.978 -18.062 1.00 95.62 119 HIS A N 1
ATOM 939 C CA . HIS A 1 119 ? 15.882 1.252 -16.712 1.00 95.62 119 HIS A CA 1
ATOM 940 C C . HIS A 1 119 ? 16.445 2.677 -16.624 1.00 95.62 119 HIS A C 1
ATOM 942 O O . HIS A 1 119 ? 17.493 2.978 -17.187 1.00 95.62 119 HIS A O 1
ATOM 948 N N . GLY A 1 120 ? 15.759 3.551 -15.886 1.00 92.12 120 GLY A N 1
ATOM 949 C CA . GLY A 1 120 ? 16.170 4.938 -15.637 1.00 92.12 120 GLY A CA 1
ATOM 950 C C . GLY A 1 120 ? 17.129 5.117 -14.457 1.00 92.12 120 GLY A C 1
ATOM 951 O O . GLY A 1 120 ? 17.482 6.246 -14.122 1.00 92.12 120 GLY A O 1
ATOM 952 N N . GLY A 1 121 ? 17.534 4.020 -13.811 1.00 89.31 121 GLY A N 1
ATOM 953 C CA . GLY A 1 121 ? 18.307 4.026 -12.569 1.00 89.31 121 GLY A CA 1
ATOM 954 C C . GLY A 1 121 ? 17.432 4.146 -11.317 1.00 89.31 121 GLY A C 1
ATOM 955 O O . GLY A 1 121 ? 16.253 4.486 -11.384 1.00 89.31 121 GLY A O 1
ATOM 956 N N . MET A 1 122 ? 18.011 3.825 -10.154 1.00 90.62 122 MET A N 1
ATOM 957 C CA . MET A 1 122 ? 17.333 3.865 -8.844 1.00 90.62 122 MET A CA 1
ATOM 958 C C . MET A 1 122 ? 15.985 3.122 -8.809 1.00 90.62 122 MET A C 1
ATOM 960 O O . MET A 1 122 ? 15.033 3.600 -8.193 1.00 90.62 122 MET A O 1
ATOM 964 N N . ASN A 1 123 ? 15.901 1.959 -9.463 1.00 94.75 123 ASN A N 1
ATOM 965 C CA . ASN A 1 123 ? 14.681 1.154 -9.546 1.00 94.75 123 ASN A CA 1
ATOM 966 C C . ASN A 1 123 ? 13.483 1.879 -10.200 1.00 94.75 123 ASN A C 1
ATOM 968 O O . ASN A 1 123 ? 12.326 1.656 -9.834 1.00 94.75 123 ASN A O 1
ATOM 972 N N . LYS A 1 124 ? 13.743 2.779 -11.154 1.00 96.62 124 LYS A N 1
ATOM 973 C CA . LYS A 1 124 ? 12.708 3.475 -11.928 1.00 96.62 124 LYS A CA 1
ATOM 974 C C . LYS A 1 124 ? 12.694 3.007 -13.375 1.00 96.62 124 LYS A C 1
ATOM 976 O O . LYS A 1 124 ? 13.747 2.885 -14.001 1.00 96.62 124 LYS A O 1
ATOM 981 N N . CYS A 1 125 ? 11.496 2.831 -13.918 1.00 96.75 125 CYS A N 1
ATOM 982 C CA . CYS A 1 125 ? 11.283 2.630 -15.343 1.00 96.75 125 CYS A CA 1
ATOM 983 C C . CYS A 1 125 ? 10.889 3.949 -15.996 1.00 96.75 125 CYS A C 1
ATOM 985 O O . CYS A 1 125 ? 9.964 4.625 -15.541 1.00 96.75 125 CYS A O 1
ATOM 987 N N . LEU A 1 126 ? 11.586 4.295 -17.073 1.00 95.06 126 LEU A N 1
ATOM 988 C CA . LEU A 1 126 ? 11.309 5.475 -17.880 1.00 95.06 126 LEU A CA 1
ATOM 989 C C . LEU A 1 126 ? 10.843 5.056 -19.265 1.00 95.06 126 LEU A C 1
ATOM 991 O O . LEU A 1 126 ? 11.179 3.978 -19.754 1.00 95.06 126 LEU A O 1
ATOM 995 N N . LYS A 1 127 ? 10.060 5.928 -19.892 1.00 94.56 127 LYS A N 1
ATOM 996 C CA . LYS A 1 127 ? 9.504 5.695 -21.217 1.00 94.56 127 LYS A CA 1
ATOM 997 C C . LYS A 1 127 ? 10.464 6.192 -22.287 1.00 94.56 127 LYS A C 1
ATOM 999 O O . LYS A 1 127 ? 10.987 7.301 -22.196 1.00 94.56 127 LYS A O 1
ATOM 1004 N N . CYS A 1 128 ? 10.664 5.376 -23.310 1.00 93.25 128 CYS A N 1
ATOM 1005 C CA . CYS A 1 128 ? 11.397 5.747 -24.505 1.00 93.25 128 CYS A CA 1
ATOM 1006 C C . CYS A 1 128 ? 10.762 6.951 -25.198 1.00 93.25 128 CYS A C 1
ATOM 1008 O O . CYS A 1 128 ? 9.558 7.208 -25.081 1.00 93.25 128 CYS A O 1
ATOM 1010 N N . HIS A 1 129 ? 11.574 7.661 -25.980 1.00 91.88 129 HIS A N 1
ATOM 1011 C CA . HIS A 1 129 ? 11.058 8.693 -26.864 1.00 91.88 129 HIS A CA 1
ATOM 1012 C C . HIS A 1 129 ? 10.021 8.092 -27.827 1.00 91.88 129 HIS A C 1
ATOM 1014 O O . HIS A 1 129 ? 10.150 6.949 -28.262 1.00 91.88 129 HIS A O 1
ATOM 1020 N N . LYS A 1 130 ? 8.990 8.865 -28.183 1.00 91.12 130 LYS A N 1
ATOM 1021 C CA . LYS A 1 130 ? 7.854 8.381 -28.992 1.00 91.12 130 LYS A CA 1
ATOM 1022 C C . LYS A 1 130 ? 8.234 7.860 -30.387 1.00 91.12 130 LYS A C 1
ATOM 1024 O O . LYS A 1 130 ? 7.457 7.116 -30.971 1.00 91.12 130 LYS A O 1
ATOM 1029 N N . GLU A 1 131 ? 9.402 8.255 -30.894 1.00 93.12 131 GLU A N 1
ATOM 1030 C CA . GLU A 1 131 ? 9.946 7.818 -32.192 1.00 93.12 131 GLU A CA 1
ATOM 1031 C C . GLU A 1 131 ? 10.591 6.420 -32.126 1.00 93.12 131 GLU A C 1
ATOM 1033 O O . GLU A 1 131 ? 10.875 5.813 -33.154 1.00 93.12 131 GLU A O 1
ATOM 1038 N N . CYS A 1 132 ? 10.829 5.886 -30.924 1.00 90.19 132 CYS A N 1
ATOM 1039 C CA . CYS A 1 132 ? 11.299 4.519 -30.737 1.00 90.19 132 CYS A CA 1
ATOM 1040 C C . CYS A 1 132 ? 10.128 3.540 -30.907 1.00 90.19 132 CYS A C 1
ATOM 1042 O O . CYS A 1 132 ? 9.055 3.738 -30.334 1.00 90.19 132 CYS A O 1
ATOM 1044 N N . ALA A 1 133 ? 10.345 2.451 -31.649 1.00 83.31 133 ALA A 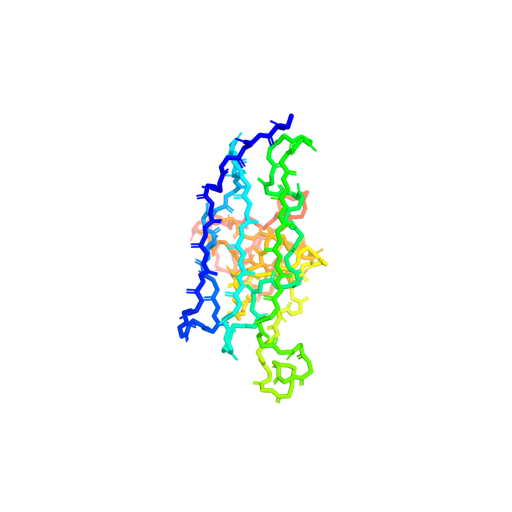N 1
ATOM 1045 C CA . ALA A 1 133 ? 9.312 1.445 -31.891 1.00 83.31 133 ALA A CA 1
ATOM 1046 C C . ALA A 1 133 ? 8.977 0.639 -30.620 1.00 83.31 133 ALA A C 1
ATOM 1048 O O . ALA A 1 133 ? 7.955 0.877 -29.976 1.00 83.31 133 ALA A O 1
ATOM 1049 N N . SER A 1 134 ? 9.836 -0.315 -30.248 1.00 78.25 134 SER A N 1
ATOM 1050 C CA . SER A 1 134 ? 9.598 -1.229 -29.115 1.00 78.25 134 SER A CA 1
ATOM 1051 C C . SER A 1 134 ? 10.638 -1.112 -28.003 1.00 78.25 134 SER A C 1
ATOM 1053 O O . SER A 1 134 ? 10.304 -1.374 -26.852 1.00 78.25 134 SER A O 1
ATOM 1055 N N . HIS A 1 135 ? 11.861 -0.690 -28.325 1.00 79.62 135 HIS A N 1
ATOM 1056 C CA . HIS A 1 135 ? 12.973 -0.584 -27.382 1.00 79.62 135 HIS A CA 1
ATOM 1057 C C . HIS A 1 135 ? 13.718 0.740 -27.571 1.00 79.62 135 HIS A C 1
ATOM 1059 O O . HIS A 1 135 ? 13.698 1.320 -28.662 1.00 79.62 135 HIS A O 1
ATOM 1065 N N . CYS A 1 136 ? 14.339 1.177 -26.480 1.00 83.31 136 CYS A N 1
ATOM 1066 C CA . CYS A 1 136 ? 15.507 2.042 -26.462 1.00 83.31 136 CYS A CA 1
ATOM 1067 C C . CYS A 1 136 ? 16.744 1.125 -26.489 1.00 83.31 136 CYS A C 1
ATOM 1069 O O . CYS A 1 136 ? 17.745 1.535 -27.097 1.00 83.31 136 CYS A O 1
#

pLDDT: mean 94.26, std 8.34, range [42.31, 98.69]

=== Feature glossary ===
Key to the feature types in this record:

Secondary structure (8-state, DSSP). Secondary structure is the local, repeating backbone conformation. DSSP classifies it into eight states by reading the hydrogen-bond network: three helix types (H, G, I), two β types (E, B), two non-regular types (T, S), and unstructured coil (-).

Backbone torsions (φ/ψ). Backbone dihedral angles. Every residue except chain termini has a φ (preceding-C → N → Cα → C) and a ψ (N → Cα → C → next-N). They are reported 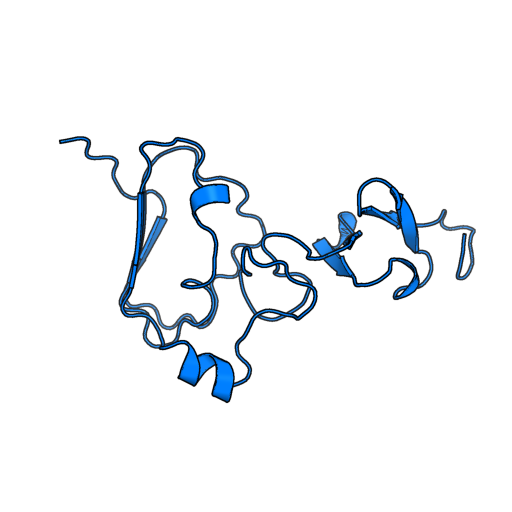in degrees following the IUPAC sign convention. Secondary structure is essentially a statement about which (φ, ψ) basin each residue occupies.

Predicted aligned error. Predicted Aligned Error (PAE) is an AlphaFold confidence matrix: entry (i, j) is the expected error in the position of residue j, in ångströms, when the prediction is superimposed on the true structure at residue i. Low PAE within a block of residues means that block is internally rigid and well-predicted; high PAE between two blocks means their relative placement is uncertain even if each block individually is confident.

B-factor. B-factor (Debye–Waller factor) reflects atomic displacement in the crystal lattice. It is an experimental observable (units Å²), not a prediction; low values mean the atom is pinned down, high values mean it moves or is heterogeneous across the crystal.

Secondary structure (3-state, P-SEA). Three-state secondary structure (P-SEA) collapses the eight DSSP classes into helix (a), strand (b), and coil (c). P-SEA assigns these from Cα geometry alone — distances and angles — without requiring backbone oxygens, so it works on any Cα trace.

Sequence. Primary structure: the covalent order of the twenty standard amino acids along the backbone. Two proteins with the same sequence will (almost always) fold to the same structure; two with 30% identity often share a fold but not the details.

pLDDT. pLDDT is the predicted lDDT-Cα score: AlphaFold's confidence that the local environment of each residue (all inter-atomic distances within 15 Å) is correctly placed. It is a per-residue number between 0 and 100, with higher meaning more reliable.

InterPro / GO / CATH / organism. Functional annotations link the protein to curated databases. InterPro entries identify conserved domains and families by matching the sequence against member-database signatures (Pfam, PROSITE, CDD, …). Gene Ontology (GO) terms describe molecular function, biological process, and cellular component in a controlled vocabulary. CATH places the structure in a hierarchical fold classification (Class/Architecture/Topology/Homologous-superfamily). The organism is the source species.

Contact-map, Ramachandran, and PAE plots. Three diagnostic plots accompany the record. The Cα contact map visualizes the tertiary structure as a 2D adjacency matrix (8 Å cutoff, sequence-local contacts suppressed). The Ramachandran plot shows the distribution of backbone (φ, ψ) torsions, with points in the α and β basins reflecting secondary structure content. The PAE plot shows AlphaFold's inter-residue confidence as a color matrix.

mmCIF coordinates. The mmCIF table is the protein's shape written out atom by atom. For each backbone N, Cα, C, and carbonyl O, it records an (x, y, z) coordinate triple in Å plus the residue type, chain letter, and residue number.

Radius of gyration, Cα contacts, bounding box. Three whole-structure scalars: the radius of gyration (RMS distance of Cα from centroid, in Å), the count of Cα–Cα contacts (pairs closer than 8 Å and separated by more than four residues in sequence — i.e. tertiary, not local, contacts), and the bounding-box dimensions. Together they distinguish compact globular folds from extended fibres or disordered chains.

Foldseek 3Di. The Foldseek 3Di string encodes local tertiary geometry as a 20-letter alphabet — one character per residue — derived from the relative positions of nearby Cα atoms. Unlike the amino-acid sequence, 3Di is a direct function of the 3D structure,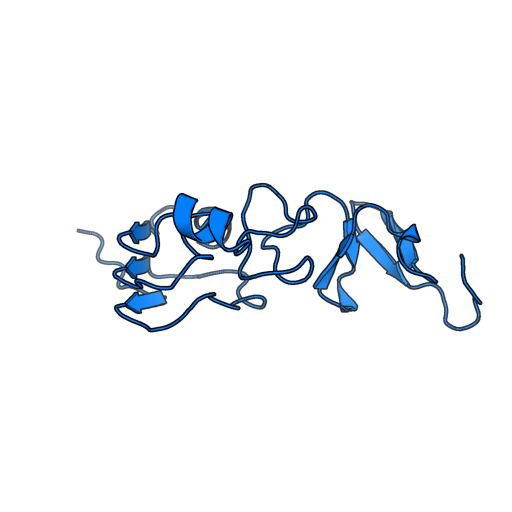 so two proteins with the same fold have similar 3Di strings even at low sequence identity.

Rendered structure images. Six rendered views show the 3D structure from the faces of a cube — i.e. along ±x, ±y, ±z. Rendering representation is drawn randomly per protein from cartoon (secondary-structure ribbons), sticks (backbone bonds), or molecular surface; coloring is either N→C rainbow (blue at the N-terminus through red at the C-terminus) or one color per chain.

Nearest PDB structures. The Foldseek neighbor list gives the closest experimentally determined structures in the PDB, ranked by structural alignment. TM-score near 1 means near-identical fold; near 0.3 means only rough topology match. This is how one finds what a novel AlphaFold prediction most resembles in the solved-structure universe.

Solvent-accessible surface area. SASA measures how much of the protein is reachable by solvent. It is computed by rolling a water-sized probe over the atomic surface and summing the exposed area (Å²). Per-residue SASA distinguishes core (buried, low SASA) from surface (exposed, high SASA) residues; total SASA is a whole-molecule size measure.